Protein AF-A0A841LR22-F1 (afdb_monomer)

Nearest PDB structures (foldseek):
  7ktr-assembly1_F  TM=8.440E-01  e=6.950E+00  Homo sap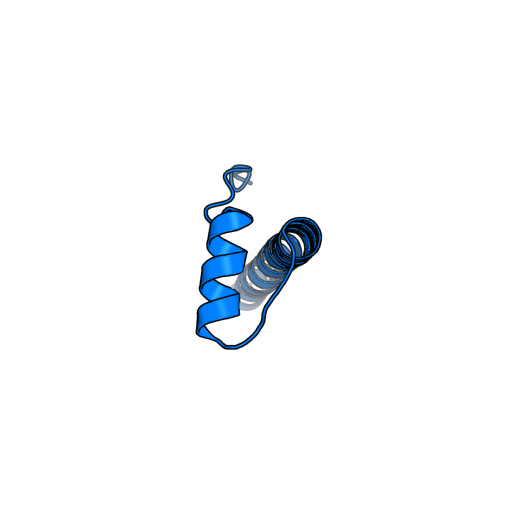iens
  7kts-assembly1_F  TM=8.441E-01  e=6.950E+00  Homo sapiens
  6mzl-assembly1_P  TM=7.064E-01  e=6.950E+00  Homo sapiens

Radius of gyration: 15.1 Å; Cα contacts (8 Å, |Δi|>4): 21; chains: 1; bounding box: 38×22×34 Å

Secondary structure (DSSP, 8-state):
-----S--SS-HHHHHHHHHHTT----HHHHHHHHHHHHHHHHHHHHHHHHHHHHHT-

Sequence (58 aa):
MKRISDKRNVTPEQAIEILAEHGTKVTKEEAKMILDFMYKFCILAVNQLVTNERIEKK

Mean predicted aligned error: 7.48 Å

Structure (mmCIF, N/CA/C/O backbone):
data_AF-A0A841LR22-F1
#
_entry.id   AF-A0A841LR22-F1
#
loop_
_atom_site.group_PDB
_atom_site.id
_atom_site.type_symbol
_atom_site.label_atom_id
_atom_site.label_alt_id
_atom_site.label_c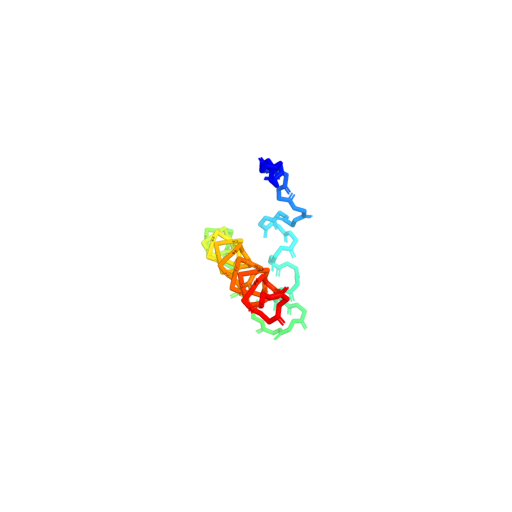omp_id
_atom_site.label_asym_id
_atom_site.label_entity_id
_atom_site.label_seq_id
_atom_site.pdbx_PDB_ins_code
_atom_site.Cartn_x
_atom_site.Cartn_y
_atom_site.Cartn_z
_atom_site.occupancy
_atom_site.B_iso_or_equiv
_atom_site.auth_seq_id
_atom_site.auth_comp_id
_atom_site.auth_asym_id
_atom_site.auth_atom_id
_atom_site.pdbx_PDB_model_num
ATOM 1 N N . MET A 1 1 ? 18.974 10.024 -15.417 1.00 43.94 1 MET A N 1
ATOM 2 C CA . MET A 1 1 ? 18.034 9.176 -14.652 1.00 43.94 1 MET A CA 1
ATOM 3 C C . MET A 1 1 ? 16.860 10.066 -14.265 1.00 43.94 1 MET A C 1
ATOM 5 O O . MET A 1 1 ? 17.053 10.977 -13.470 1.00 43.94 1 MET A O 1
ATOM 9 N N . LYS A 1 2 ? 15.706 9.947 -14.939 1.00 37.47 2 LYS A N 1
ATOM 10 C CA . LYS A 1 2 ? 14.516 10.752 -14.605 1.00 37.47 2 LYS A CA 1
ATOM 11 C C . LYS A 1 2 ? 14.120 10.381 -13.175 1.00 37.47 2 LYS A C 1
ATOM 13 O O . LYS A 1 2 ? 13.920 9.199 -12.914 1.00 37.47 2 LYS A O 1
ATOM 18 N N . ARG A 1 3 ? 14.054 11.355 -12.258 1.00 47.75 3 ARG A N 1
ATOM 19 C CA . ARG A 1 3 ? 13.426 11.148 -10.946 1.00 47.75 3 ARG A CA 1
ATOM 20 C C . ARG A 1 3 ? 12.016 10.645 -11.242 1.00 47.75 3 ARG A C 1
ATOM 22 O O . ARG A 1 3 ? 11.250 11.383 -11.860 1.00 47.75 3 ARG A O 1
ATOM 29 N N . ILE A 1 4 ? 11.714 9.388 -10.907 1.00 57.03 4 ILE A N 1
ATOM 30 C CA . ILE A 1 4 ? 10.326 8.934 -10.786 1.00 57.03 4 ILE A CA 1
ATOM 31 C C . ILE A 1 4 ? 9.732 9.944 -9.816 1.00 57.03 4 ILE A C 1
ATOM 33 O O . ILE A 1 4 ? 10.182 10.033 -8.679 1.00 57.03 4 ILE A O 1
ATOM 37 N N . SER A 1 5 ? 8.909 10.846 -10.344 1.00 51.03 5 SER A N 1
ATOM 38 C CA . SER A 1 5 ? 8.407 11.995 -9.607 1.00 51.03 5 SER A CA 1
ATOM 39 C C . SER A 1 5 ? 7.846 11.510 -8.281 1.00 51.03 5 SER A C 1
ATOM 41 O O . SER A 1 5 ? 7.112 10.526 -8.291 1.00 51.03 5 SER A O 1
ATOM 43 N N . ASP A 1 6 ? 8.107 12.230 -7.191 1.00 56.75 6 ASP A N 1
ATOM 44 C CA . ASP A 1 6 ? 7.570 11.978 -5.842 1.00 56.75 6 ASP A CA 1
ATOM 45 C C . ASP A 1 6 ? 6.022 11.949 -5.764 1.00 56.75 6 ASP A C 1
ATOM 47 O O . ASP A 1 6 ? 5.437 11.906 -4.683 1.00 56.75 6 ASP A O 1
ATOM 51 N N . LYS A 1 7 ? 5.330 11.977 -6.910 1.00 61.34 7 LYS A N 1
ATOM 52 C CA . LYS A 1 7 ? 3.907 11.700 -7.046 1.00 61.34 7 LYS A CA 1
ATOM 53 C C . LYS A 1 7 ? 3.641 10.245 -6.685 1.00 61.34 7 LYS A C 1
ATOM 55 O O . LYS A 1 7 ? 3.680 9.346 -7.521 1.00 61.34 7 LYS A O 1
ATOM 60 N N . ARG A 1 8 ? 3.336 10.039 -5.407 1.00 71.69 8 ARG A N 1
ATOM 61 C CA . ARG A 1 8 ? 2.600 8.866 -4.949 1.00 71.69 8 ARG A CA 1
ATOM 62 C C . ARG A 1 8 ? 1.277 8.818 -5.711 1.00 71.69 8 ARG A C 1
ATOM 64 O O . ARG A 1 8 ? 0.496 9.761 -5.635 1.00 71.69 8 ARG A O 1
ATOM 71 N N . ASN A 1 9 ? 1.051 7.736 -6.446 1.00 83.62 9 ASN A N 1
ATOM 72 C CA . ASN A 1 9 ? -0.204 7.510 -7.167 1.00 83.62 9 ASN A CA 1
ATOM 73 C C . ASN A 1 9 ? -1.319 7.013 -6.235 1.00 83.62 9 ASN A C 1
ATOM 75 O O . ASN A 1 9 ? -2.490 7.123 -6.571 1.00 83.62 9 ASN A O 1
ATOM 79 N N . VAL A 1 10 ? -0.937 6.477 -5.073 1.00 91.62 10 VAL A N 1
ATOM 80 C CA . VAL A 1 10 ? -1.833 5.970 -4.028 1.00 91.62 10 VAL A CA 1
ATOM 81 C C . VAL A 1 10 ? -1.596 6.748 -2.736 1.00 91.62 10 VAL A C 1
ATOM 83 O O . VAL A 1 10 ? -0.452 6.861 -2.276 1.00 91.62 10 VAL A O 1
ATOM 86 N N . THR A 1 11 ? -2.677 7.285 -2.175 1.00 94.31 11 THR A N 1
ATOM 87 C CA . THR A 1 11 ? -2.734 7.989 -0.883 1.00 94.31 11 THR A CA 1
ATOM 88 C C . THR A 1 11 ? -2.964 7.017 0.283 1.00 94.31 11 THR A C 1
ATOM 90 O O . THR A 1 11 ? -3.456 5.910 0.055 1.00 94.31 11 THR A O 1
ATOM 93 N N . PRO A 1 12 ? -2.631 7.389 1.537 1.00 95.44 12 PRO A N 1
ATOM 94 C CA . PRO A 1 12 ? -2.934 6.563 2.709 1.00 95.44 12 PRO A CA 1
ATOM 95 C C . PRO A 1 12 ? -4.410 6.175 2.812 1.00 95.44 12 PRO A C 1
ATOM 97 O O . PRO A 1 12 ? -4.707 5.034 3.132 1.00 95.44 12 PRO A O 1
ATOM 100 N N . GLU A 1 13 ? -5.324 7.087 2.487 1.00 96.62 13 GLU A N 1
ATOM 101 C CA . GLU A 1 13 ? -6.768 6.845 2.493 1.00 96.62 13 GLU A CA 1
ATOM 102 C C . GLU A 1 13 ? -7.157 5.749 1.493 1.00 96.62 13 GLU A C 1
ATOM 104 O O . GLU A 1 13 ? -7.824 4.786 1.861 1.00 96.62 13 GLU A O 1
ATOM 109 N N . GLN A 1 14 ? -6.641 5.825 0.264 1.00 96.50 14 GLN A N 1
ATOM 110 C CA . GLN A 1 14 ? -6.849 4.776 -0.739 1.00 96.50 14 GLN A CA 1
ATOM 111 C C . GLN A 1 14 ? -6.226 3.441 -0.315 1.00 96.50 14 GLN A C 1
ATOM 113 O O . GLN A 1 14 ? -6.782 2.384 -0.591 1.00 96.50 14 GLN A O 1
ATOM 118 N N . ALA A 1 15 ? -5.078 3.460 0.370 1.00 96.31 15 ALA A N 1
ATOM 119 C CA . ALA A 1 15 ? -4.478 2.235 0.890 1.00 96.31 15 ALA A CA 1
ATOM 120 C C . ALA A 1 15 ? -5.341 1.585 1.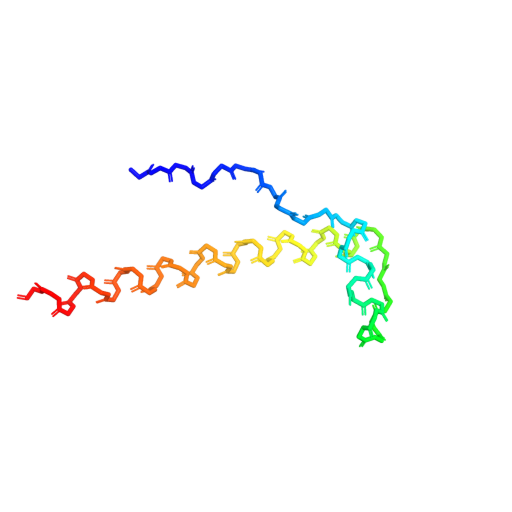981 1.00 96.31 15 ALA A C 1
ATOM 122 O O . ALA A 1 15 ? -5.430 0.362 2.011 1.00 96.31 15 ALA A O 1
ATOM 123 N N . ILE A 1 16 ? -5.999 2.372 2.840 1.00 98.25 16 ILE A N 1
ATOM 124 C CA . ILE A 1 16 ? -6.956 1.845 3.826 1.00 98.25 16 ILE A CA 1
ATOM 125 C C . ILE A 1 16 ? -8.117 1.145 3.113 1.00 98.25 16 ILE A C 1
ATOM 127 O O . ILE A 1 16 ? -8.464 0.032 3.496 1.00 98.25 16 ILE A O 1
ATOM 131 N N . GLU A 1 17 ? -8.688 1.768 2.078 1.00 97.81 17 GLU A N 1
ATOM 132 C CA . GLU A 1 17 ? -9.795 1.196 1.298 1.00 97.81 17 GLU A CA 1
ATOM 133 C C . GLU A 1 17 ? -9.390 -0.131 0.641 1.00 97.81 17 GLU A C 1
ATOM 135 O O . GLU A 1 17 ? -10.025 -1.155 0.888 1.00 97.81 17 GLU A O 1
ATOM 140 N N . ILE A 1 18 ? -8.270 -0.147 -0.089 1.00 96.75 18 ILE A N 1
ATOM 141 C CA . ILE A 1 18 ? -7.750 -1.348 -0.766 1.00 96.75 18 ILE A CA 1
ATOM 142 C C . ILE A 1 18 ? -7.467 -2.476 0.237 1.00 96.75 18 ILE A C 1
ATOM 144 O O . ILE A 1 18 ? -7.806 -3.636 0.005 1.00 96.75 18 ILE A O 1
ATOM 148 N N . LEU A 1 19 ? -6.827 -2.161 1.366 1.00 96.50 19 LEU A N 1
ATOM 149 C CA . LEU A 1 19 ? -6.510 -3.167 2.381 1.00 96.50 19 LEU A CA 1
ATOM 150 C C . LEU A 1 19 ? -7.785 -3.709 3.038 1.00 96.50 19 LEU A C 1
ATOM 152 O O . LEU A 1 19 ? -7.885 -4.918 3.268 1.00 96.50 19 LEU A O 1
ATOM 156 N N . ALA A 1 20 ? -8.778 -2.851 3.283 1.00 97.94 20 ALA A N 1
ATOM 157 C CA . ALA A 1 20 ? -10.055 -3.246 3.862 1.00 97.94 20 ALA A CA 1
ATOM 158 C C . ALA A 1 20 ? -10.868 -4.153 2.924 1.00 97.94 20 ALA A C 1
ATOM 160 O O . ALA A 1 20 ? -11.457 -5.123 3.405 1.00 97.94 20 ALA A O 1
ATOM 161 N N . GLU A 1 21 ? -10.851 -3.901 1.609 1.00 97.94 21 GLU A N 1
ATOM 162 C CA . GLU A 1 21 ? -11.454 -4.780 0.590 1.00 97.94 21 GLU A CA 1
ATOM 163 C C . GLU A 1 21 ? -10.881 -6.205 0.635 1.00 97.94 21 GLU A C 1
ATOM 165 O O . GLU A 1 21 ? -11.585 -7.179 0.368 1.00 97.94 21 GLU A O 1
ATOM 170 N N . HIS A 1 22 ? -9.622 -6.344 1.054 1.00 96.75 22 HIS A N 1
ATOM 171 C CA . HIS A 1 22 ? -8.943 -7.627 1.241 1.00 96.75 22 HIS A CA 1
ATOM 172 C C . HIS A 1 22 ? -8.954 -8.130 2.695 1.00 96.75 22 HIS A C 1
ATOM 174 O O . HIS A 1 22 ? -8.193 -9.029 3.053 1.00 96.75 22 HIS A O 1
ATOM 180 N N . GLY A 1 23 ? -9.814 -7.572 3.552 1.00 97.19 23 GLY A N 1
ATOM 181 C CA . GLY A 1 23 ? -10.007 -8.027 4.932 1.00 97.19 23 GLY A CA 1
ATOM 182 C C . GLY A 1 23 ? -8.948 -7.544 5.928 1.00 97.19 23 GLY A C 1
ATOM 183 O O . GLY A 1 23 ? -8.944 -7.991 7.074 1.00 97.19 23 GLY A O 1
ATOM 184 N N . THR A 1 24 ? -8.074 -6.618 5.531 1.00 97.38 24 THR A N 1
ATOM 185 C CA . THR A 1 24 ? -7.022 -6.053 6.384 1.00 97.38 24 THR A CA 1
ATOM 186 C C . THR A 1 24 ? -7.395 -4.633 6.799 1.00 97.38 24 THR A C 1
ATOM 188 O O . THR A 1 24 ? -7.343 -3.697 6.009 1.00 97.38 24 THR A O 1
ATOM 191 N N . LYS A 1 25 ? -7.775 -4.450 8.065 1.00 97.81 25 LYS A N 1
ATOM 192 C CA . LYS A 1 25 ? -8.097 -3.128 8.621 1.00 97.81 25 LYS A CA 1
ATOM 193 C C . LYS A 1 25 ? -6.850 -2.510 9.238 1.00 97.81 25 LYS A C 1
ATOM 195 O O . LYS A 1 25 ? -6.230 -3.132 10.094 1.00 97.81 25 LYS A O 1
ATOM 200 N N . VAL A 1 26 ? -6.527 -1.289 8.829 1.00 97.44 26 VAL A N 1
ATOM 201 C CA . VAL A 1 26 ? -5.365 -0.537 9.313 1.00 97.44 26 VAL A CA 1
ATOM 202 C C . VAL A 1 26 ? -5.752 0.900 9.637 1.00 97.44 26 VAL A C 1
ATOM 204 O O . VAL A 1 26 ? -6.696 1.456 9.073 1.00 97.44 26 VAL A O 1
ATOM 207 N N . THR A 1 27 ? -5.007 1.507 10.549 1.00 98.25 27 THR A N 1
ATOM 208 C CA . THR A 1 27 ? -5.049 2.943 10.839 1.00 98.25 27 THR A CA 1
ATOM 209 C C . THR A 1 27 ? -4.387 3.752 9.722 1.00 98.25 27 THR A C 1
ATOM 211 O O . THR A 1 27 ? -3.684 3.221 8.857 1.00 98.25 27 THR A O 1
ATOM 214 N N . LYS A 1 28 ? -4.571 5.076 9.745 1.00 97.25 28 LYS A N 1
ATOM 215 C CA . LYS A 1 28 ? -3.928 5.983 8.786 1.00 97.25 28 LYS A CA 1
ATOM 216 C C . LYS A 1 28 ? -2.404 5.965 8.906 1.00 97.25 28 LYS A C 1
ATOM 218 O O . LYS A 1 28 ? -1.700 6.034 7.897 1.00 97.25 28 LYS A O 1
ATOM 223 N N . GLU A 1 29 ? -1.892 5.854 10.124 1.00 97.75 29 GLU A N 1
ATOM 224 C CA . GLU A 1 29 ? -0.468 5.781 10.435 1.00 97.75 29 GLU A CA 1
ATOM 225 C C . GLU A 1 29 ? 0.150 4.489 9.886 1.00 97.75 29 GLU A C 1
ATOM 227 O O . GLU A 1 29 ? 1.194 4.531 9.230 1.00 97.75 29 GLU A O 1
ATOM 232 N N . GLU A 1 30 ? -0.528 3.357 10.078 1.00 98.06 30 GLU A N 1
ATOM 233 C CA . GLU A 1 30 ? -0.121 2.062 9.525 1.00 98.06 30 GLU A CA 1
ATOM 234 C C . GLU A 1 30 ? -0.180 2.066 7.995 1.00 98.06 30 GLU A C 1
ATOM 236 O O . GLU A 1 30 ? 0.790 1.677 7.346 1.00 98.06 30 GLU A O 1
ATOM 241 N N . ALA A 1 31 ? -1.256 2.587 7.397 1.00 97.31 31 ALA A N 1
ATOM 242 C CA . ALA A 1 31 ? -1.379 2.717 5.945 1.00 97.31 31 ALA A CA 1
ATOM 243 C C . ALA A 1 31 ? -0.251 3.570 5.342 1.00 97.31 31 ALA A C 1
ATOM 245 O O . ALA A 1 31 ? 0.322 3.220 4.306 1.00 97.31 31 ALA A O 1
ATOM 246 N N . LYS A 1 32 ? 0.128 4.666 6.014 1.00 96.44 32 LYS A N 1
ATOM 247 C CA . LYS A 1 32 ? 1.272 5.494 5.615 1.00 96.44 32 LYS A CA 1
ATOM 248 C C . LYS A 1 32 ? 2.580 4.703 5.664 1.00 96.44 32 LYS A C 1
ATOM 250 O O . LYS A 1 32 ? 3.359 4.776 4.716 1.00 96.44 32 LYS A O 1
ATOM 255 N N . MET A 1 33 ? 2.809 3.938 6.731 1.00 97.25 33 MET A N 1
ATOM 256 C CA . MET A 1 33 ? 4.012 3.115 6.884 1.00 97.25 33 MET A CA 1
ATOM 257 C C . MET A 1 33 ? 4.096 2.016 5.814 1.00 97.25 33 MET A C 1
ATOM 259 O O . MET A 1 33 ? 5.153 1.821 5.210 1.00 97.25 33 MET A O 1
ATOM 263 N N . ILE A 1 34 ? 2.977 1.348 5.532 1.00 95.94 34 ILE A N 1
ATOM 264 C CA . ILE A 1 34 ? 2.867 0.321 4.490 1.00 95.94 34 ILE A CA 1
ATOM 265 C C . ILE A 1 34 ? 3.171 0.922 3.116 1.00 95.94 34 ILE A C 1
ATOM 267 O O . ILE A 1 34 ? 4.004 0.389 2.382 1.00 95.94 34 ILE A O 1
ATOM 271 N N . LEU A 1 35 ? 2.558 2.059 2.774 1.00 94.50 35 LEU A N 1
ATOM 272 C CA . LEU A 1 35 ? 2.835 2.740 1.509 1.00 94.50 35 LEU A CA 1
ATOM 273 C C . LEU A 1 35 ? 4.305 3.1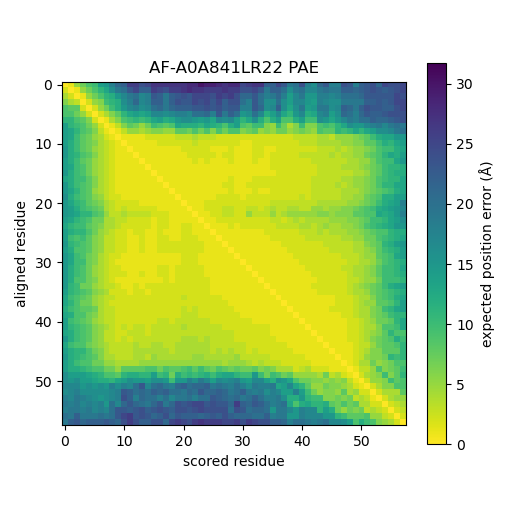49 1.389 1.00 94.50 35 LEU A C 1
ATOM 275 O O . LEU A 1 35 ? 4.912 2.932 0.341 1.00 94.50 35 LEU A O 1
ATOM 279 N N . ASP A 1 36 ? 4.895 3.710 2.447 1.00 93.62 36 ASP A N 1
ATOM 280 C CA . ASP A 1 36 ? 6.307 4.108 2.460 1.00 93.62 36 ASP A CA 1
ATOM 281 C C . ASP A 1 36 ? 7.235 2.922 2.178 1.00 93.62 36 ASP A C 1
ATOM 283 O O . ASP A 1 36 ? 8.196 3.048 1.412 1.00 93.62 36 ASP A O 1
ATOM 287 N N . PHE A 1 37 ? 6.943 1.765 2.774 1.00 95.62 37 PHE A N 1
ATOM 288 C CA . PHE A 1 37 ? 7.653 0.525 2.486 1.00 95.62 37 PHE A CA 1
ATOM 289 C C . PHE A 1 37 ? 7.451 0.091 1.030 1.00 95.62 37 PHE A C 1
ATOM 291 O O . PHE A 1 37 ? 8.423 -0.212 0.337 1.00 95.62 37 PHE A O 1
ATOM 298 N N . MET A 1 38 ? 6.214 0.122 0.533 1.00 94.12 38 MET A N 1
ATOM 299 C CA . MET A 1 38 ? 5.890 -0.387 -0.797 1.00 94.12 38 MET A CA 1
ATOM 300 C C . MET A 1 38 ? 6.499 0.432 -1.930 1.00 94.12 38 MET A C 1
ATOM 302 O O . MET A 1 38 ? 6.998 -0.146 -2.896 1.00 94.12 38 MET A O 1
ATOM 306 N N . TYR A 1 39 ? 6.559 1.758 -1.798 1.00 92.06 39 TYR A N 1
ATOM 307 C CA . TYR A 1 39 ? 7.271 2.592 -2.769 1.00 92.06 39 TYR A CA 1
ATOM 308 C C . TYR A 1 39 ? 8.771 2.282 -2.798 1.00 92.06 39 TYR A C 1
ATOM 310 O O . TYR A 1 39 ? 9.346 2.164 -3.881 1.00 92.06 39 TYR A O 1
ATOM 318 N N . LYS A 1 40 ? 9.406 2.094 -1.632 1.00 91.19 40 LYS A N 1
ATOM 319 C CA . LYS A 1 40 ? 10.826 1.705 -1.560 1.00 91.19 40 LYS A CA 1
ATOM 320 C C . LYS A 1 40 ? 11.055 0.342 -2.206 1.00 91.19 40 LYS A C 1
ATOM 322 O O . LYS A 1 40 ? 11.977 0.194 -3.003 1.00 91.19 40 LYS A O 1
ATOM 327 N N . PHE A 1 41 ? 10.194 -0.625 -1.904 1.00 93.12 41 PHE A N 1
ATOM 328 C CA . PHE A 1 41 ? 10.262 -1.960 -2.484 1.00 93.12 41 PHE A CA 1
ATOM 329 C C . PHE A 1 41 ? 10.098 -1.933 -4.009 1.00 93.12 41 PHE A C 1
ATOM 331 O O . PHE A 1 41 ? 10.893 -2.538 -4.721 1.00 93.12 41 PHE A O 1
ATOM 338 N N . CYS A 1 42 ? 9.132 -1.168 -4.524 1.00 91.50 42 CYS A N 1
ATOM 339 C CA . CYS A 1 42 ? 8.905 -1.018 -5.960 1.00 91.50 42 CYS A CA 1
ATOM 340 C C . CYS A 1 42 ? 10.134 -0.434 -6.678 1.00 91.50 42 CYS A C 1
ATOM 342 O O . CYS A 1 42 ? 10.572 -0.969 -7.694 1.00 91.50 42 CYS A O 1
ATOM 344 N N . ILE A 1 43 ? 10.753 0.609 -6.110 1.00 89.25 43 ILE A N 1
ATOM 345 C CA . ILE A 1 43 ? 11.993 1.189 -6.650 1.00 89.25 43 ILE A CA 1
ATOM 346 C C . ILE A 1 43 ? 13.112 0.141 -6.698 1.00 89.25 43 ILE A C 1
ATOM 348 O O . ILE A 1 43 ? 13.809 0.037 -7.707 1.00 89.25 43 ILE A O 1
ATOM 352 N N . LEU A 1 44 ? 13.283 -0.645 -5.631 1.00 92.31 44 LEU A N 1
ATOM 353 C CA . LEU A 1 44 ? 14.292 -1.706 -5.582 1.00 92.31 44 LEU A CA 1
ATOM 354 C C . LEU A 1 44 ? 14.037 -2.783 -6.645 1.00 92.31 44 LEU A C 1
ATOM 356 O O . LEU A 1 44 ? 14.955 -3.119 -7.391 1.00 92.31 44 LEU A O 1
ATOM 360 N N . ALA A 1 45 ? 12.799 -3.265 -6.764 1.00 91.75 45 ALA A N 1
ATOM 361 C CA . ALA A 1 45 ? 12.418 -4.284 -7.738 1.00 91.75 45 ALA A CA 1
ATOM 362 C C . ALA A 1 45 ? 12.645 -3.816 -9.187 1.00 91.75 45 ALA A C 1
ATOM 364 O O . ALA A 1 45 ? 13.250 -4.532 -9.986 1.00 91.75 45 ALA A O 1
ATOM 365 N N . VAL A 1 46 ? 12.234 -2.585 -9.516 1.00 89.56 46 VAL A N 1
ATOM 366 C CA . VAL A 1 46 ? 12.456 -1.992 -10.846 1.00 89.56 46 VAL A CA 1
A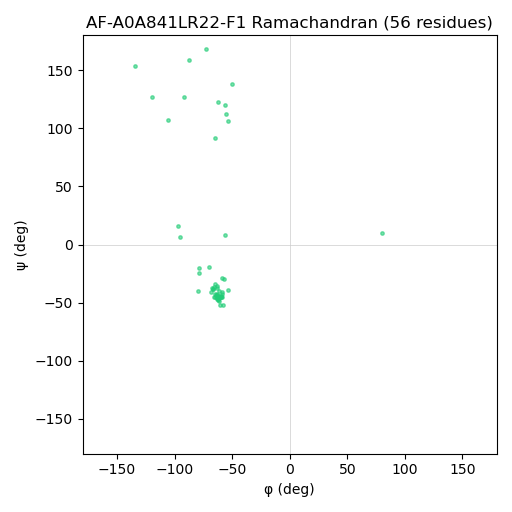TOM 367 C C . VAL A 1 46 ? 13.948 -1.830 -11.132 1.00 89.56 46 VAL A C 1
ATOM 369 O O . VAL A 1 46 ? 14.404 -2.159 -12.226 1.00 89.56 46 VAL A O 1
ATOM 372 N N . ASN A 1 47 ? 14.731 -1.359 -10.157 1.00 89.81 47 ASN A N 1
ATOM 373 C CA . ASN A 1 47 ? 16.177 -1.224 -10.321 1.00 89.81 47 ASN A CA 1
ATOM 374 C C . ASN A 1 47 ? 16.850 -2.576 -10.580 1.00 89.81 47 ASN A C 1
ATOM 376 O O . ASN A 1 47 ? 17.747 -2.647 -11.421 1.00 89.81 47 ASN A O 1
ATOM 380 N N . GLN A 1 48 ? 16.421 -3.638 -9.895 1.00 91.00 48 GLN A N 1
ATOM 381 C CA . GLN A 1 48 ? 16.938 -4.987 -10.115 1.00 91.00 48 GLN A CA 1
ATOM 382 C C . GLN A 1 48 ? 16.619 -5.480 -11.532 1.00 91.00 48 GLN A C 1
ATOM 384 O O . GLN A 1 48 ? 17.523 -5.931 -12.232 1.00 91.00 48 GLN A O 1
ATOM 389 N N . LEU A 1 49 ? 15.372 -5.323 -11.987 1.00 89.12 49 LEU A N 1
ATOM 390 C CA . LEU A 1 49 ? 14.960 -5.704 -13.341 1.00 89.12 49 LEU A CA 1
ATOM 391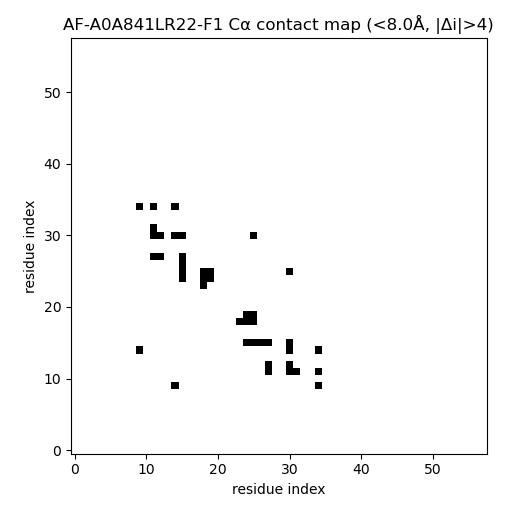 C C . LEU A 1 49 ? 15.784 -4.973 -14.414 1.00 89.12 49 LEU A C 1
ATOM 393 O O . LEU A 1 49 ? 16.398 -5.605 -15.269 1.00 89.12 49 LEU A O 1
ATOM 397 N N . VAL A 1 50 ? 15.869 -3.642 -14.326 1.00 82.38 50 VAL A N 1
ATOM 398 C CA . VAL A 1 50 ? 16.601 -2.813 -15.301 1.00 82.38 50 VAL A CA 1
ATOM 399 C C . VAL A 1 50 ? 18.106 -3.098 -15.283 1.00 82.38 50 VAL A C 1
ATOM 401 O O . VAL A 1 50 ? 18.769 -3.014 -16.318 1.00 82.38 50 VAL A O 1
ATOM 404 N N . THR A 1 51 ? 18.679 -3.408 -14.118 1.00 76.81 51 THR A N 1
ATOM 405 C CA . THR A 1 51 ? 20.107 -3.747 -14.012 1.00 76.81 51 THR A CA 1
ATOM 406 C C . THR A 1 51 ? 20.400 -5.087 -14.680 1.00 76.81 51 THR A C 1
ATOM 408 O O . THR A 1 51 ? 21.377 -5.182 -15.420 1.00 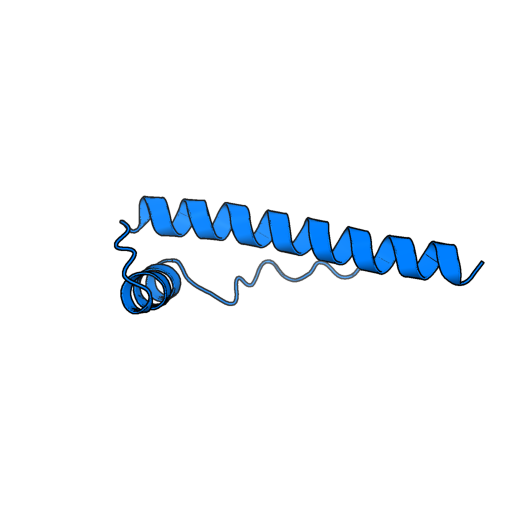76.81 51 THR A O 1
ATOM 411 N N . ASN A 1 52 ? 19.530 -6.082 -14.500 1.00 69.12 52 ASN A N 1
ATOM 412 C CA . ASN A 1 52 ? 19.679 -7.391 -15.133 1.00 69.12 52 ASN A CA 1
ATOM 413 C C . ASN A 1 52 ? 19.563 -7.304 -16.664 1.00 69.12 52 ASN A C 1
ATOM 415 O O . ASN A 1 52 ? 20.425 -7.832 -17.363 1.00 69.12 52 ASN A O 1
ATOM 419 N N . GLU A 1 53 ? 18.614 -6.524 -17.197 1.00 65.44 53 GLU A N 1
ATOM 420 C CA . GLU A 1 53 ? 18.494 -6.294 -18.650 1.00 65.44 53 GLU A CA 1
ATOM 421 C C . GLU A 1 53 ? 19.756 -5.672 -19.282 1.00 65.44 53 GLU A C 1
ATOM 423 O O . GLU A 1 53 ? 20.034 -5.872 -20.465 1.00 65.44 53 GLU A O 1
ATOM 428 N N . ARG A 1 54 ? 20.533 -4.888 -18.521 1.00 62.41 54 ARG A N 1
ATOM 429 C CA . ARG A 1 54 ? 21.792 -4.292 -19.006 1.00 62.41 54 ARG A CA 1
ATOM 430 C C . ARG A 1 54 ? 22.962 -5.270 -19.010 1.00 62.41 54 ARG A C 1
ATOM 432 O O . ARG A 1 54 ? 23.916 -5.032 -19.748 1.00 62.41 54 ARG A O 1
ATOM 439 N N . ILE A 1 55 ? 22.914 -6.304 -18.174 1.00 63.00 55 ILE A N 1
ATOM 440 C CA . ILE A 1 55 ? 23.940 -7.350 -18.108 1.00 63.00 55 ILE A CA 1
ATOM 441 C C . ILE A 1 55 ? 23.728 -8.352 -19.247 1.00 63.00 55 ILE A C 1
ATOM 443 O O . ILE A 1 55 ? 24.696 -8.721 -19.894 1.00 63.00 55 ILE A O 1
ATOM 447 N N . GLU A 1 56 ? 22.481 -8.713 -19.558 1.00 60.56 56 GLU A N 1
ATOM 448 C CA . GLU A 1 56 ? 22.155 -9.660 -20.641 1.00 60.56 56 GLU A CA 1
ATOM 449 C C . GLU A 1 56 ? 22.393 -9.107 -22.058 1.00 60.56 56 GLU A C 1
ATOM 451 O O . GLU A 1 56 ? 22.496 -9.872 -23.014 1.00 60.56 56 GLU A O 1
ATOM 456 N N . LYS A 1 57 ? 22.473 -7.779 -22.216 1.00 56.72 57 LYS A N 1
ATOM 457 C CA . LYS A 1 57 ? 22.714 -7.111 -23.510 1.00 56.72 57 LYS A CA 1
ATOM 458 C C . LYS A 1 57 ? 24.186 -6.759 -23.779 1.00 56.72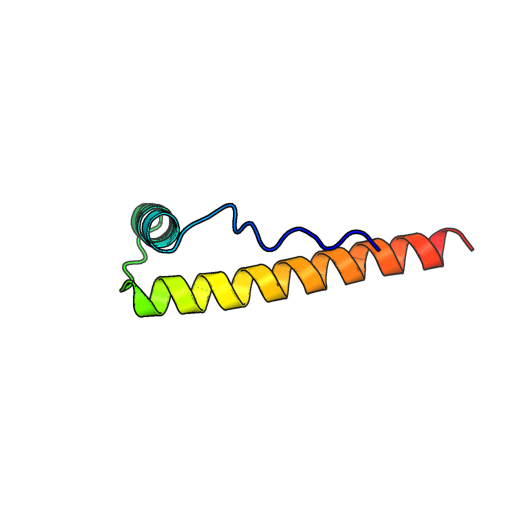 57 LYS A C 1
ATOM 460 O O . LYS A 1 57 ? 24.452 -6.046 -24.749 1.00 56.72 57 LYS A O 1
ATOM 465 N N . LYS A 1 58 ? 25.117 -7.188 -22.925 1.00 49.03 58 LYS A N 1
ATOM 466 C CA . LYS A 1 58 ? 26.569 -7.044 -23.119 1.00 49.03 58 LYS A CA 1
ATOM 467 C C . LYS A 1 58 ? 27.192 -8.373 -23.506 1.00 49.03 58 LYS A C 1
ATOM 469 O O . LYS A 1 58 ? 28.141 -8.31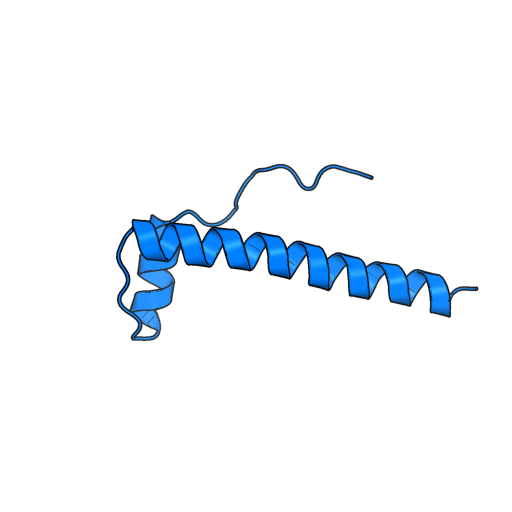8 -24.316 1.00 49.03 58 LYS A O 1
#

Solvent-accessible surface area (backbone atoms only — not comparable to full-atom values): 3501 Å² total; per-residue (Å²): 131,81,74,79,61,91,71,68,90,68,51,40,69,55,44,35,53,58,35,40,78,72,74,43,84,62,54,66,70,54,25,42,52,52,50,58,49,49,56,54,50,51,54,52,53,52,51,51,53,57,52,50,59,57,59,78,75,108

Foldseek 3Di:
DPPPPPPDPDALVNQQVVCVVVVHHDDSVVSVVVSVVVVVVVVVVVVVVVVVVVVVVD

pLDDT: mean 84.4, std 17.37, range [37.47, 98.25]